Protein AF-A0A8T2NJR9-F1 (afdb_monomer_lite)

pLDDT: mean 72.46, std 18.16, range [27.86, 93.56]

Sequence (160 aa):
VWRGRDESQNFSQRFDAQLVREEKRAEVEEEVRVQVDELMRQELKNLKIAVDRVKEKKKKKGKKSSKKKKKKGKKSSKKKKRREKDQTADRTIESLYEELVIEGFLIKPMNVKLSEYIGEYSYLGTTLRQAEIEPMPSLSDVRQLIALYGILPLGEHTVF

Radius of gyration: 32.79 Å; chains: 1; bounding box: 49×58×102 Å

Organism: NCBI:txid121402

Structure (mmCIF, N/CA/C/O backbone):
data_AF-A0A8T2NJR9-F1
#
_entry.id   AF-A0A8T2NJR9-F1
#
loop_
_atom_site.group_PDB
_atom_site.id
_atom_site.type_symbol
_atom_site.label_atom_id
_atom_site.label_alt_id
_atom_site.label_comp_id
_atom_site.label_asym_id
_atom_site.label_entity_id
_atom_site.label_seq_id
_atom_site.pdbx_PDB_ins_code
_atom_site.Cartn_x
_atom_site.Cartn_y
_atom_site.Cartn_z
_atom_site.occupancy
_atom_site.B_iso_or_equiv
_atom_site.auth_seq_id
_atom_site.auth_comp_id
_atom_site.auth_asym_id
_atom_site.auth_atom_id
_atom_site.pdbx_PDB_model_num
ATOM 1 N N . VAL A 1 1 ? 26.563 11.870 -21.873 1.00 62.16 1 VAL A N 1
ATOM 2 C CA . VAL A 1 1 ? 25.755 13.048 -22.266 1.00 62.16 1 VAL A CA 1
ATOM 3 C C . VAL A 1 1 ? 25.381 13.047 -23.756 1.00 62.16 1 VAL A C 1
ATOM 5 O O . VAL A 1 1 ? 24.229 13.316 -24.040 1.00 62.16 1 VAL A O 1
ATOM 8 N N . TRP A 1 2 ? 26.259 12.655 -24.698 1.00 61.31 2 TRP A N 1
ATOM 9 C CA . TRP A 1 2 ? 25.956 12.717 -26.151 1.00 61.31 2 TRP A CA 1
ATOM 10 C C . TRP A 1 2 ? 25.651 11.375 -26.856 1.00 61.31 2 TRP A C 1
ATOM 12 O O . TRP A 1 2 ? 25.186 11.361 -27.984 1.00 61.31 2 TRP A O 1
ATOM 22 N N . ARG A 1 3 ? 25.869 10.222 -26.206 1.00 55.00 3 ARG A N 1
ATOM 23 C CA . ARG A 1 3 ? 25.844 8.878 -26.839 1.00 55.00 3 ARG A CA 1
ATOM 24 C C . ARG A 1 3 ? 24.438 8.324 -27.183 1.00 55.00 3 ARG A C 1
ATOM 26 O O . ARG A 1 3 ? 24.314 7.150 -27.492 1.00 55.00 3 ARG A O 1
ATOM 33 N N . GLY A 1 4 ? 23.376 9.121 -27.107 1.00 66.12 4 GLY A N 1
ATOM 34 C CA . GLY A 1 4 ? 22.004 8.646 -27.355 1.00 66.12 4 GLY A CA 1
ATOM 35 C C . GLY A 1 4 ? 21.027 9.739 -27.770 1.00 66.12 4 GLY A C 1
ATOM 36 O O . GLY A 1 4 ? 19.824 9.560 -27.619 1.00 66.12 4 GLY A O 1
ATOM 37 N N . ARG A 1 5 ? 21.538 10.886 -28.227 1.00 66.25 5 ARG A N 1
ATOM 38 C CA . ARG A 1 5 ? 20.706 11.997 -28.691 1.00 66.25 5 ARG A CA 1
ATOM 39 C C . ARG A 1 5 ? 20.637 11.951 -30.210 1.00 66.25 5 ARG A C 1
ATOM 41 O O . ARG A 1 5 ? 21.666 11.850 -30.871 1.00 66.25 5 ARG A O 1
ATOM 48 N N . ASP A 1 6 ? 19.419 11.964 -30.735 1.00 66.75 6 ASP A N 1
ATOM 49 C CA . ASP A 1 6 ? 19.170 11.999 -32.171 1.00 66.75 6 ASP A CA 1
ATOM 50 C C . ASP A 1 6 ? 19.223 13.453 -32.658 1.00 66.75 6 ASP A C 1
ATOM 52 O O . ASP A 1 6 ? 18.328 14.252 -32.388 1.00 66.75 6 ASP A O 1
ATOM 56 N N . GLU A 1 7 ? 20.310 13.804 -33.344 1.00 68.00 7 GLU A N 1
ATOM 57 C CA . GLU A 1 7 ? 20.537 15.131 -33.929 1.00 68.00 7 GLU A CA 1
ATOM 58 C C . GLU A 1 7 ? 20.149 15.196 -35.413 1.00 68.00 7 GLU A C 1
ATOM 60 O O . GLU A 1 7 ? 20.456 16.179 -36.090 1.00 68.00 7 GLU A O 1
ATOM 65 N N . SER A 1 8 ? 19.438 14.186 -35.927 1.00 73.94 8 SER A N 1
ATOM 66 C CA . SER A 1 8 ? 19.063 14.075 -37.344 1.00 73.94 8 SER A CA 1
ATOM 67 C C . SER A 1 8 ? 18.266 15.263 -37.895 1.00 73.94 8 SER A C 1
ATOM 69 O O . SER A 1 8 ? 18.192 15.423 -39.107 1.00 73.94 8 SER A O 1
ATOM 71 N N . GLN A 1 9 ? 17.689 16.109 -37.037 1.00 69.38 9 GLN A N 1
ATOM 72 C CA . GLN A 1 9 ? 16.934 17.309 -37.419 1.00 69.38 9 GLN A CA 1
ATOM 73 C C . GLN A 1 9 ? 17.670 18.632 -37.114 1.00 69.38 9 GLN A C 1
ATOM 75 O O . GLN A 1 9 ? 17.145 19.705 -37.414 1.00 69.38 9 GLN A O 1
ATOM 80 N N . ASN A 1 10 ? 18.887 18.602 -36.549 1.00 71.75 10 ASN A N 1
ATOM 81 C CA . ASN A 1 10 ? 19.650 19.800 -36.157 1.00 71.75 10 ASN A CA 1
ATOM 82 C C . ASN A 1 10 ? 20.846 20.092 -37.086 1.00 71.75 10 ASN A C 1
ATOM 84 O O . ASN A 1 10 ? 21.963 20.349 -36.640 1.00 71.75 10 ASN A O 1
ATOM 88 N N . PHE A 1 11 ? 20.613 20.119 -38.401 1.00 68.12 11 PHE A N 1
ATOM 89 C CA . PHE A 1 11 ? 21.656 20.402 -39.403 1.00 68.12 11 PHE A CA 1
ATOM 90 C C . PHE A 1 11 ? 22.310 21.787 -39.262 1.00 68.12 11 PHE A C 1
ATOM 92 O O . PHE A 1 11 ? 23.442 21.987 -39.689 1.00 68.12 11 PHE A O 1
ATOM 99 N N . SER A 1 12 ? 21.602 22.749 -38.660 1.00 78.19 12 SER A N 1
ATOM 100 C CA . SER A 1 12 ? 22.090 24.120 -38.447 1.00 78.19 12 SER A CA 1
ATOM 101 C C . SER A 1 12 ? 22.908 24.312 -37.161 1.00 78.19 12 SER A C 1
ATOM 103 O O . SER A 1 12 ? 23.243 25.450 -36.843 1.00 78.19 12 SER A O 1
ATOM 105 N N . GLN A 1 13 ? 23.209 23.226 -36.427 1.00 71.88 13 GLN A N 1
ATOM 106 C CA . GLN A 1 13 ? 23.991 23.231 -35.179 1.00 71.88 13 GLN A CA 1
ATOM 107 C C . GLN A 1 13 ? 23.520 24.294 -34.170 1.00 71.88 13 GLN A C 1
ATOM 109 O O . GLN A 1 13 ? 24.317 25.013 -33.567 1.00 71.88 13 GLN A O 1
ATOM 114 N N . ARG A 1 14 ? 22.202 24.438 -33.989 1.00 73.19 14 ARG A N 1
ATOM 115 C CA . ARG A 1 14 ? 21.669 25.355 -32.974 1.00 73.19 14 ARG A CA 1
ATOM 116 C C . ARG A 1 14 ? 21.853 24.759 -31.584 1.00 73.19 14 ARG A C 1
ATOM 118 O O . ARG A 1 14 ? 21.828 23.538 -31.425 1.00 73.19 14 ARG A O 1
ATOM 125 N N . PHE A 1 15 ? 22.016 25.632 -30.587 1.00 69.38 15 PHE A N 1
ATOM 126 C CA . PHE A 1 15 ? 22.117 25.211 -29.192 1.00 69.38 15 PHE A CA 1
ATOM 127 C C . PHE A 1 15 ? 20.855 24.446 -28.777 1.00 69.38 15 PHE A C 1
ATOM 129 O O . PHE A 1 15 ? 19.735 24.824 -29.129 1.00 69.38 15 PHE A O 1
ATOM 136 N N . ASP A 1 16 ? 21.040 23.371 -28.017 1.00 71.38 16 ASP A N 1
ATOM 137 C CA . ASP A 1 16 ? 19.926 22.576 -27.525 1.00 71.38 16 ASP A CA 1
ATOM 138 C C . ASP A 1 16 ? 19.266 23.278 -26.330 1.00 71.38 16 ASP A C 1
ATOM 140 O O . ASP A 1 16 ? 19.825 23.391 -25.234 1.00 71.38 16 ASP A O 1
ATOM 144 N N . ALA A 1 17 ? 18.042 23.757 -26.543 1.00 74.19 17 ALA A N 1
ATOM 145 C CA . ALA A 1 17 ? 17.250 24.398 -25.507 1.00 74.19 17 ALA A CA 1
ATOM 146 C C . ALA A 1 17 ? 16.869 23.439 -24.365 1.00 74.19 17 ALA A C 1
ATOM 148 O O . ALA A 1 17 ? 16.482 23.910 -23.297 1.00 74.19 17 ALA A O 1
ATOM 149 N N . GLN A 1 18 ? 16.902 22.115 -24.560 1.00 73.44 18 GLN A N 1
ATOM 150 C CA . GLN A 1 18 ? 16.711 21.149 -23.472 1.00 73.44 18 GLN A CA 1
ATOM 151 C C . GLN A 1 18 ? 17.919 21.137 -22.536 1.00 73.44 18 GLN A C 1
ATOM 153 O O . GLN A 1 18 ? 17.725 21.282 -21.333 1.00 73.44 18 GLN A O 1
ATOM 158 N N . LEU A 1 19 ? 19.140 21.105 -23.076 1.00 75.00 19 LEU A N 1
ATOM 159 C CA . LEU A 1 19 ? 20.373 21.125 -22.283 1.00 75.00 19 LEU A CA 1
ATOM 160 C C . LEU A 1 19 ? 20.467 22.381 -21.402 1.00 75.00 19 LEU A C 1
ATOM 162 O O . LEU A 1 19 ? 20.695 22.291 -20.200 1.00 75.00 19 LEU A O 1
ATOM 166 N N . VAL A 1 20 ? 20.192 23.551 -21.986 1.00 78.00 20 VAL A N 1
ATOM 167 C CA . VAL A 1 20 ? 20.201 24.831 -21.254 1.00 78.00 20 VAL A CA 1
ATOM 168 C C . VAL A 1 20 ? 19.108 24.877 -20.180 1.00 78.00 20 VAL A C 1
ATOM 170 O O . VAL A 1 20 ? 19.278 25.495 -19.131 1.00 78.00 20 VAL A O 1
ATOM 173 N N . ARG A 1 21 ? 17.958 24.238 -20.424 1.00 80.38 21 ARG A N 1
ATOM 174 C CA . ARG A 1 21 ? 16.883 24.147 -19.426 1.00 80.38 21 ARG A CA 1
ATOM 175 C C . ARG A 1 21 ? 17.218 23.173 -18.303 1.00 80.38 21 ARG A C 1
ATOM 177 O O . ARG A 1 21 ? 16.813 23.438 -17.180 1.00 80.38 21 ARG A O 1
ATOM 184 N N . GLU A 1 22 ? 17.904 22.071 -18.588 1.00 80.31 22 GLU A N 1
ATOM 185 C CA . GLU A 1 22 ? 18.355 21.107 -17.577 1.00 80.31 22 GLU A CA 1
ATOM 186 C C . GLU A 1 22 ? 19.382 21.736 -16.632 1.00 80.31 22 GLU A C 1
ATOM 188 O O . GLU A 1 22 ? 19.236 21.627 -15.419 1.00 80.31 22 GLU A O 1
ATOM 193 N N . GLU A 1 23 ? 20.350 22.477 -17.171 1.00 79.12 23 GLU A N 1
ATOM 194 C CA . GLU A 1 23 ? 21.357 23.189 -16.377 1.00 79.12 23 GLU A CA 1
ATOM 195 C C . GLU A 1 23 ? 20.720 24.249 -15.465 1.00 79.12 23 GLU A C 1
ATOM 197 O O . GLU A 1 23 ? 20.928 24.241 -14.253 1.00 79.12 23 GLU A O 1
ATOM 202 N N . LYS A 1 24 ? 19.828 25.086 -16.013 1.00 84.69 24 LYS A N 1
ATOM 203 C CA . LYS A 1 24 ? 19.082 26.080 -15.219 1.00 84.69 24 LYS A CA 1
ATOM 204 C C . LYS A 1 24 ? 18.134 25.452 -14.199 1.00 84.69 24 LYS A C 1
ATOM 206 O O . LYS A 1 24 ? 17.864 26.050 -13.164 1.00 84.69 24 LYS A O 1
ATOM 211 N N . ARG A 1 25 ? 17.587 24.265 -14.480 1.00 84.44 25 ARG A N 1
ATOM 212 C CA . ARG A 1 25 ? 16.744 23.537 -13.519 1.00 84.44 25 ARG A CA 1
ATOM 213 C C . ARG A 1 25 ? 17.548 23.071 -12.316 1.00 84.44 25 ARG A C 1
ATOM 215 O O . ARG A 1 25 ? 17.013 23.144 -11.220 1.00 84.44 25 ARG A O 1
ATOM 222 N N . ALA A 1 26 ? 18.787 22.626 -12.517 1.00 84.62 26 ALA A N 1
ATOM 223 C CA . ALA A 1 26 ? 19.658 22.227 -11.417 1.00 84.62 26 ALA A CA 1
ATOM 224 C C . ALA A 1 26 ? 19.976 23.419 -10.498 1.00 84.62 26 ALA A C 1
ATOM 226 O O . ALA A 1 26 ? 19.831 23.300 -9.286 1.00 84.62 26 ALA A O 1
ATOM 227 N N . GLU A 1 27 ? 20.301 24.580 -11.072 1.00 84.62 27 GLU A N 1
ATOM 228 C CA . GLU A 1 27 ? 20.538 25.821 -10.316 1.00 84.62 27 GLU A CA 1
ATOM 229 C C . GLU A 1 27 ? 19.301 26.238 -9.500 1.00 84.62 27 GLU A C 1
ATOM 231 O O . GLU A 1 27 ? 19.376 26.434 -8.288 1.00 84.62 27 GLU A O 1
ATOM 236 N N . VAL A 1 28 ? 18.124 26.270 -10.137 1.00 90.31 28 VAL A N 1
ATOM 237 C CA . VAL A 1 28 ? 16.860 26.596 -9.455 1.00 90.31 28 VAL A CA 1
ATOM 238 C C . VAL A 1 28 ? 16.508 25.564 -8.381 1.00 90.31 28 VAL A C 1
ATOM 240 O O . VAL A 1 28 ? 15.970 25.919 -7.336 1.00 90.31 28 VAL A O 1
ATOM 243 N N . GLU A 1 29 ? 16.789 24.281 -8.604 1.00 87.56 29 GLU A N 1
ATOM 244 C CA . GLU A 1 29 ? 16.520 23.237 -7.617 1.00 87.56 29 GLU A CA 1
ATOM 245 C C . GLU A 1 29 ? 17.366 23.421 -6.350 1.00 87.56 29 GLU A C 1
ATOM 247 O O . GLU A 1 29 ? 16.843 23.258 -5.246 1.00 87.56 29 GLU A O 1
ATOM 252 N N . GLU A 1 30 ? 18.638 23.804 -6.480 1.00 88.69 30 GLU A N 1
ATOM 253 C CA . GLU A 1 30 ? 19.495 24.103 -5.328 1.00 88.69 30 GLU A CA 1
ATOM 254 C C . GLU A 1 30 ? 18.976 25.305 -4.530 1.00 88.69 30 GLU A C 1
ATOM 256 O O . GLU A 1 30 ? 18.860 25.225 -3.303 1.00 88.69 30 GLU A O 1
ATOM 261 N N . GLU A 1 31 ? 18.568 26.380 -5.208 1.00 88.44 31 GLU A N 1
ATOM 262 C CA . GLU A 1 31 ? 17.960 27.544 -4.553 1.00 88.44 31 GLU A CA 1
ATOM 263 C C . GLU A 1 31 ? 16.658 27.182 -3.824 1.00 88.44 31 GLU A C 1
ATOM 265 O O . GLU A 1 31 ? 16.446 27.569 -2.669 1.00 88.44 31 GLU A O 1
ATOM 270 N N . VAL A 1 32 ? 15.789 26.399 -4.470 1.00 90.31 32 VAL A N 1
ATOM 271 C CA . VAL A 1 32 ? 14.515 25.953 -3.892 1.00 90.31 32 VAL A CA 1
ATOM 272 C C . VAL A 1 32 ? 14.750 25.031 -2.697 1.00 90.31 32 VAL A C 1
ATOM 274 O O . VAL A 1 32 ? 14.053 25.166 -1.690 1.00 90.31 32 VAL A O 1
ATOM 277 N N . ARG A 1 33 ? 15.746 24.137 -2.743 1.00 91.81 33 ARG A N 1
ATOM 278 C CA . ARG A 1 33 ? 16.093 23.272 -1.601 1.00 91.81 33 ARG A CA 1
ATOM 279 C C . ARG A 1 33 ? 16.464 24.088 -0.368 1.00 91.81 33 ARG A C 1
ATOM 281 O O . ARG A 1 33 ? 15.949 23.807 0.710 1.00 91.81 33 ARG A O 1
ATOM 288 N N . VAL A 1 34 ? 17.280 25.131 -0.520 1.00 91.44 34 VAL A N 1
ATOM 289 C CA . VAL A 1 34 ? 17.668 25.997 0.606 1.00 91.44 34 VAL A CA 1
ATOM 290 C C . VAL A 1 34 ? 16.452 26.714 1.204 1.00 91.44 34 VAL A C 1
ATOM 292 O O . VAL A 1 34 ? 16.314 26.781 2.428 1.00 91.44 34 VAL A O 1
ATOM 295 N N . GLN A 1 35 ? 15.543 27.215 0.362 1.00 89.44 35 GLN A N 1
ATOM 296 C CA . GLN A 1 35 ? 14.314 27.871 0.825 1.00 89.44 35 GLN A CA 1
ATOM 297 C C . GLN A 1 35 ? 13.388 26.900 1.569 1.00 89.44 35 GLN A C 1
ATOM 299 O O . GLN A 1 35 ? 12.864 27.231 2.636 1.00 89.44 35 GLN A O 1
ATOM 304 N N . VAL A 1 36 ? 13.209 25.691 1.032 1.00 93.50 36 VAL A N 1
ATOM 305 C CA . VAL A 1 36 ? 12.395 24.638 1.652 1.00 93.50 36 VAL A CA 1
ATOM 306 C C . VAL A 1 36 ? 12.999 24.195 2.984 1.00 93.50 36 VAL A C 1
ATOM 308 O O . VAL A 1 36 ? 12.267 24.057 3.963 1.00 93.50 36 VAL A O 1
ATOM 311 N N . ASP A 1 37 ? 14.319 24.031 3.062 1.00 93.12 37 ASP A N 1
ATOM 312 C CA . ASP A 1 37 ? 15.007 23.635 4.293 1.00 93.12 37 ASP A CA 1
ATOM 313 C C . ASP A 1 37 ? 14.875 24.688 5.399 1.00 93.12 37 ASP A C 1
ATOM 315 O O . ASP A 1 37 ? 14.664 24.348 6.570 1.00 93.12 37 ASP A O 1
ATOM 319 N N . GLU A 1 38 ? 14.961 25.976 5.058 1.00 93.56 38 GLU A N 1
ATOM 320 C CA . GLU A 1 38 ? 14.752 27.050 6.029 1.00 93.56 38 GLU A CA 1
ATOM 321 C C . GLU A 1 38 ? 13.294 27.096 6.512 1.00 93.56 38 GLU A C 1
ATOM 323 O O . GLU A 1 38 ? 13.048 27.197 7.718 1.00 93.56 38 GLU A O 1
ATOM 328 N N . LEU A 1 39 ? 12.324 26.918 5.608 1.00 93.56 39 LEU A N 1
ATOM 329 C CA . LEU A 1 39 ? 10.907 26.816 5.966 1.00 93.56 39 LEU A CA 1
ATOM 330 C C . LEU A 1 39 ? 10.651 25.606 6.878 1.00 93.56 39 LEU A C 1
ATOM 332 O O . LEU A 1 39 ? 10.011 25.740 7.922 1.00 93.56 39 LEU A O 1
ATOM 336 N N . MET A 1 40 ? 11.223 24.440 6.567 1.00 92.44 40 MET A N 1
ATOM 337 C CA . MET A 1 40 ? 11.116 23.251 7.418 1.00 92.44 40 MET A CA 1
ATOM 338 C C . MET A 1 40 ? 11.697 23.485 8.816 1.00 92.44 40 MET A C 1
ATOM 340 O O . MET A 1 40 ? 11.108 23.063 9.815 1.00 92.44 40 MET A O 1
ATOM 344 N N . ARG A 1 41 ? 12.823 24.198 8.935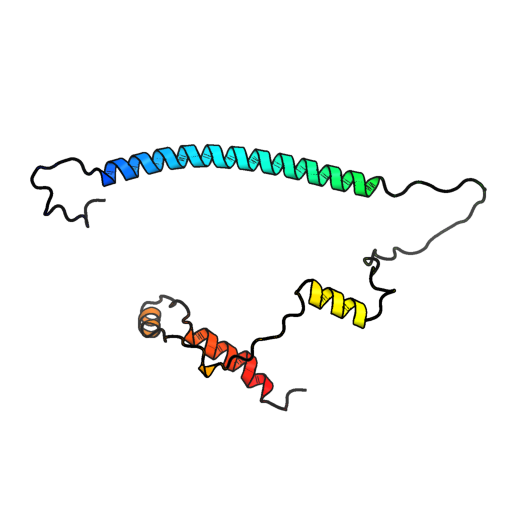 1.00 92.50 41 ARG A N 1
ATOM 345 C CA . ARG A 1 41 ? 13.389 24.560 10.247 1.00 92.50 41 ARG A CA 1
ATOM 346 C C . ARG A 1 41 ? 12.469 25.481 11.042 1.00 92.50 41 ARG A C 1
ATOM 348 O O . ARG A 1 41 ? 12.410 25.351 12.268 1.00 92.50 41 ARG A O 1
ATOM 355 N N . GLN A 1 42 ? 11.774 26.407 10.387 1.00 91.19 42 GLN A N 1
ATOM 356 C CA . GLN A 1 42 ? 10.797 27.284 11.038 1.00 91.19 42 GLN A CA 1
ATOM 357 C C . GLN A 1 42 ? 9.586 26.490 11.538 1.00 91.19 42 GLN A C 1
ATOM 359 O O . GLN A 1 42 ? 9.228 26.602 12.713 1.00 91.19 42 GLN A O 1
ATOM 364 N N . GLU A 1 43 ? 9.038 25.599 10.713 1.00 89.38 43 GLU A N 1
ATOM 365 C CA . GLU A 1 43 ? 7.924 24.731 11.105 1.00 89.38 43 GLU A CA 1
ATOM 366 C C . GLU A 1 43 ? 8.295 23.803 12.270 1.00 89.38 43 GLU A C 1
ATOM 368 O O . GLU A 1 43 ? 7.547 23.679 13.244 1.00 89.38 43 GLU A O 1
ATOM 373 N N . LEU A 1 44 ? 9.504 23.234 12.271 1.00 89.06 44 LEU A N 1
ATOM 374 C CA . LEU A 1 44 ? 9.995 22.432 13.396 1.00 89.06 44 LEU A CA 1
ATOM 375 C C . LEU A 1 44 ? 10.128 23.245 14.696 1.00 89.06 44 LEU A C 1
ATOM 377 O O . LEU A 1 44 ? 9.820 22.734 15.779 1.00 89.06 44 LEU A O 1
ATOM 381 N N . LYS A 1 45 ? 10.553 24.515 14.623 1.00 89.62 45 LYS A N 1
ATOM 382 C CA . LYS A 1 45 ? 10.580 25.417 15.792 1.00 89.62 45 LYS A CA 1
ATOM 383 C C . LYS A 1 45 ? 9.162 25.682 16.307 1.00 89.62 45 LYS A C 1
ATOM 385 O O . LYS A 1 45 ? 8.936 25.595 17.518 1.00 89.62 45 LYS A O 1
ATOM 390 N N . ASN A 1 46 ? 8.208 25.930 15.412 1.00 88.00 46 ASN A N 1
ATOM 391 C CA . ASN A 1 46 ? 6.801 26.149 15.759 1.00 88.00 46 ASN A CA 1
ATOM 392 C C . ASN A 1 46 ? 6.195 24.918 16.449 1.00 88.00 46 ASN A C 1
ATOM 394 O O . ASN A 1 46 ? 5.595 25.030 17.526 1.00 88.00 46 ASN A O 1
ATOM 398 N N . LEU A 1 47 ? 6.438 23.728 15.897 1.00 86.50 47 LEU A N 1
ATOM 399 C CA . LEU A 1 47 ? 6.012 22.455 16.477 1.00 86.50 47 LEU A CA 1
ATOM 400 C C . LEU A 1 47 ? 6.621 22.224 17.864 1.00 86.50 47 LEU A C 1
ATOM 402 O O . LEU A 1 47 ? 5.908 21.836 18.793 1.00 86.50 47 LEU A O 1
ATOM 406 N N . LYS A 1 48 ? 7.912 22.523 18.055 1.00 87.06 48 LYS A N 1
ATOM 407 C CA . LYS A 1 48 ? 8.572 22.409 19.366 1.00 87.06 48 LYS A CA 1
ATOM 408 C C . LYS A 1 48 ? 7.899 23.293 20.420 1.00 87.06 48 LYS A C 1
ATOM 410 O O . LYS A 1 48 ? 7.597 22.817 21.515 1.00 87.06 48 LYS A O 1
ATOM 415 N N . ILE A 1 49 ? 7.595 24.547 20.078 1.00 84.94 49 ILE A N 1
ATOM 416 C CA . ILE A 1 49 ? 6.903 25.484 20.977 1.00 84.94 49 ILE A CA 1
ATOM 417 C C . ILE A 1 49 ? 5.497 24.973 21.323 1.00 84.94 49 ILE A C 1
ATOM 419 O O . ILE A 1 49 ? 5.089 25.024 22.487 1.00 84.94 49 ILE A O 1
ATOM 423 N N . ALA A 1 50 ? 4.749 24.451 20.346 1.00 83.31 50 ALA A N 1
ATOM 424 C CA . ALA A 1 50 ? 3.425 23.878 20.581 1.00 83.31 50 ALA A CA 1
ATOM 425 C C . ALA A 1 50 ? 3.483 22.661 21.524 1.00 83.31 50 ALA A C 1
ATOM 427 O O . ALA A 1 50 ? 2.711 22.581 22.485 1.00 83.31 50 ALA A O 1
ATOM 428 N N . VAL A 1 51 ? 4.441 21.753 21.315 1.00 81.00 51 VAL A N 1
ATOM 429 C CA . VAL A 1 51 ? 4.653 20.571 22.164 1.00 81.00 51 VAL A CA 1
ATOM 430 C C . VAL A 1 51 ? 5.018 20.963 23.595 1.00 81.00 51 VAL A C 1
ATOM 432 O O . VAL A 1 51 ? 4.454 20.412 24.546 1.00 81.00 51 VAL A O 1
ATOM 435 N N . ASP A 1 52 ? 5.920 21.925 23.781 1.00 77.56 52 ASP A N 1
ATOM 436 C CA . ASP A 1 52 ? 6.329 22.354 25.119 1.00 77.56 52 ASP A CA 1
ATOM 437 C C . ASP A 1 52 ? 5.187 23.076 25.857 1.00 77.56 52 ASP A C 1
ATOM 439 O O . ASP A 1 52 ? 4.935 22.780 27.030 1.00 77.56 52 ASP A O 1
ATOM 443 N N . ARG A 1 53 ? 4.368 23.883 25.162 1.00 74.50 53 ARG A N 1
ATOM 444 C CA . ARG A 1 53 ? 3.116 24.445 25.716 1.00 74.50 53 ARG A CA 1
ATOM 445 C C . ARG A 1 53 ? 2.124 23.358 26.145 1.00 74.50 53 ARG A C 1
ATOM 447 O O . ARG A 1 53 ? 1.465 23.491 27.181 1.00 74.50 53 ARG A O 1
ATOM 454 N N . VAL A 1 54 ? 2.013 22.263 25.391 1.00 66.62 54 VAL A N 1
ATOM 455 C CA . VAL A 1 54 ? 1.172 21.109 25.758 1.00 66.62 54 VAL A CA 1
ATOM 456 C C . VAL A 1 54 ? 1.739 20.373 26.980 1.00 66.62 54 VAL A C 1
ATOM 458 O O . VAL A 1 54 ? 0.979 20.011 27.886 1.00 66.62 54 VAL A O 1
ATOM 461 N N . LYS A 1 55 ? 3.065 20.199 27.072 1.00 63.88 55 LYS A N 1
ATOM 462 C CA . LYS A 1 55 ? 3.731 19.606 28.248 1.00 63.88 55 LYS A CA 1
ATOM 463 C C . LYS A 1 55 ? 3.539 20.457 29.508 1.00 63.88 55 LYS A C 1
ATOM 465 O O . LYS A 1 55 ? 3.268 19.902 30.576 1.00 63.88 55 LYS A O 1
ATOM 470 N N . GLU A 1 56 ? 3.621 21.783 29.409 1.00 58.34 56 GLU A N 1
ATOM 471 C CA . GLU A 1 56 ? 3.370 22.686 30.540 1.00 58.34 56 GLU A CA 1
ATOM 472 C C . GLU A 1 56 ? 1.907 22.667 30.999 1.00 58.34 56 GLU A C 1
ATOM 474 O O . GLU A 1 56 ? 1.634 22.585 32.203 1.00 58.34 56 GLU A O 1
ATOM 479 N N . LYS A 1 57 ? 0.948 22.655 30.061 1.00 57.59 57 LYS A N 1
ATOM 480 C CA . LYS A 1 57 ? -0.483 22.514 30.386 1.00 57.59 57 LYS A CA 1
ATOM 481 C C . LYS A 1 57 ? -0.790 21.171 31.062 1.00 57.59 57 LYS A C 1
ATOM 483 O O . LYS A 1 57 ? -1.586 21.140 32.002 1.00 57.59 57 LYS A O 1
ATOM 488 N N . LYS A 1 58 ? -0.109 20.080 30.680 1.00 54.22 58 LYS A N 1
ATOM 489 C CA . LYS A 1 58 ? -0.209 18.777 31.372 1.00 54.22 58 LYS A CA 1
ATOM 490 C C . LYS A 1 58 ? 0.364 18.805 32.802 1.00 54.22 58 LYS A C 1
ATOM 492 O O . LYS A 1 58 ? -0.140 18.074 33.650 1.00 54.22 58 LYS A O 1
ATOM 497 N N . LYS A 1 59 ? 1.351 19.661 33.115 1.00 53.50 59 LYS A N 1
ATOM 498 C CA . LYS A 1 59 ? 1.912 19.807 34.480 1.00 53.50 59 LYS A CA 1
ATOM 499 C C . LYS A 1 59 ? 1.067 20.683 35.422 1.00 53.50 59 LYS A C 1
ATOM 501 O O . LYS A 1 59 ? 1.121 20.474 36.630 1.00 53.50 59 LYS A O 1
ATOM 506 N N . LYS A 1 60 ? 0.268 21.634 34.915 1.00 50.56 60 LYS A N 1
ATOM 507 C CA . LYS A 1 60 ? -0.530 22.566 35.750 1.00 50.56 60 LYS A CA 1
ATOM 508 C C . LYS A 1 60 ? -1.914 22.046 36.186 1.00 50.56 60 LYS A C 1
ATOM 510 O O . LYS A 1 60 ? -2.530 22.650 37.059 1.00 50.56 60 LYS A O 1
ATOM 515 N N . LYS A 1 61 ? -2.405 20.916 35.662 1.00 41.00 61 LYS A N 1
ATOM 516 C CA . LYS A 1 61 ? -3.780 20.416 35.912 1.00 41.00 61 LYS A CA 1
ATOM 517 C C . LYS A 1 61 ? -3.954 19.587 37.205 1.00 41.00 61 LYS A C 1
ATOM 519 O O . LYS A 1 61 ? -4.818 18.721 37.270 1.00 41.00 61 LYS A O 1
ATOM 524 N N . GLY A 1 62 ? -3.145 19.841 38.237 1.00 42.19 62 GLY A N 1
ATOM 525 C CA . GLY A 1 62 ? -3.147 19.063 39.482 1.00 42.19 62 GLY A CA 1
ATOM 526 C C . GLY A 1 62 ? -2.846 19.880 40.736 1.00 42.19 62 GLY A C 1
ATOM 527 O O . GLY A 1 62 ? -1.909 19.550 41.455 1.00 42.19 62 GLY A O 1
ATOM 528 N N . LYS A 1 63 ? -3.591 20.962 41.009 1.00 44.78 63 LYS A N 1
ATOM 529 C CA . LYS A 1 63 ? -3.581 21.593 42.345 1.00 44.78 63 LYS A CA 1
ATOM 530 C C . LYS A 1 63 ? -4.799 22.499 42.591 1.00 44.78 63 LYS A C 1
ATOM 532 O O . LYS A 1 63 ? -4.736 23.696 42.327 1.00 44.78 63 LYS A O 1
ATOM 537 N N . LYS A 1 64 ? -5.885 21.941 43.151 1.00 33.06 64 LYS A N 1
ATOM 538 C CA . LYS A 1 64 ? -6.800 22.664 44.064 1.00 33.06 64 LYS A CA 1
ATOM 539 C C . LYS A 1 64 ? -7.792 21.732 44.788 1.00 33.06 64 LYS A C 1
ATOM 541 O O . LYS A 1 64 ? -8.665 21.165 44.147 1.00 33.06 64 LYS A O 1
ATOM 546 N N . SER A 1 65 ? -7.637 21.681 46.118 1.00 29.83 65 SER A N 1
ATOM 547 C CA . SER A 1 65 ? -8.533 21.256 47.225 1.00 29.83 65 SER A CA 1
ATOM 548 C C . SER A 1 65 ? -7.708 20.383 48.193 1.00 29.83 65 SER A C 1
ATOM 550 O O . SER A 1 65 ? -6.890 19.593 47.747 1.00 29.83 65 SER A O 1
ATOM 552 N N . SER A 1 66 ? -7.723 20.496 49.519 1.00 29.72 66 SER A N 1
ATOM 553 C CA . SER A 1 66 ? -8.496 21.261 50.493 1.00 29.72 66 SER A CA 1
ATOM 554 C C . SER A 1 66 ? -7.644 21.437 51.777 1.00 29.72 66 SER A C 1
ATOM 556 O O . SER A 1 66 ? -6.524 20.940 51.897 1.00 29.72 66 SER A O 1
ATOM 558 N N . LYS A 1 67 ? -8.159 22.216 52.729 1.00 32.47 67 LYS A N 1
ATOM 559 C CA . LYS A 1 67 ? -7.512 22.731 53.946 1.00 32.47 67 LYS A CA 1
ATOM 560 C C . LYS A 1 67 ? -7.623 21.719 55.114 1.00 32.47 67 LYS A C 1
ATOM 562 O O . LYS A 1 67 ? -8.708 21.210 55.352 1.00 32.47 67 LYS A O 1
ATOM 567 N N . LYS A 1 68 ? -6.558 21.618 55.937 1.00 30.88 68 LYS A N 1
ATOM 568 C CA . LYS A 1 68 ? -6.539 21.298 57.399 1.00 30.88 68 LYS A CA 1
ATOM 569 C C . LYS A 1 68 ? -6.648 19.818 57.866 1.00 30.88 68 LYS A C 1
ATOM 571 O O . LYS A 1 68 ? -7.742 19.288 57.957 1.00 30.88 68 LYS A O 1
ATOM 576 N N . LYS A 1 69 ? -5.541 19.234 58.373 1.00 28.59 69 LYS A N 1
ATOM 577 C CA . LYS A 1 69 ? -5.290 18.830 59.795 1.00 28.59 69 LYS A CA 1
ATOM 578 C C . LYS A 1 69 ? -4.070 17.886 59.936 1.00 28.59 69 LYS A C 1
ATOM 580 O O . LYS A 1 69 ? -3.854 16.993 59.131 1.00 28.59 69 LYS A O 1
ATOM 585 N N . LYS A 1 70 ? -3.295 18.104 61.009 1.00 34.84 70 LYS A N 1
ATOM 586 C CA . LYS A 1 70 ? -2.171 17.295 61.535 1.00 34.84 70 LYS A CA 1
ATOM 587 C C . LYS A 1 70 ? -2.511 15.798 61.701 1.00 34.84 70 LYS A C 1
ATOM 589 O O . LYS A 1 70 ? -3.505 15.516 62.361 1.00 34.84 70 LYS A O 1
ATOM 594 N N . LYS A 1 71 ? -1.585 14.887 61.353 1.00 28.91 71 LYS A N 1
ATOM 595 C CA . LYS A 1 71 ? -0.816 14.023 62.296 1.00 28.91 71 LYS A CA 1
ATOM 596 C C . LYS A 1 71 ? 0.070 12.988 61.565 1.00 28.91 71 LYS A C 1
ATOM 598 O O . LYS A 1 71 ? -0.326 12.414 60.563 1.00 28.91 71 LYS A O 1
ATOM 603 N N . LYS A 1 72 ? 1.264 12.782 62.141 1.00 32.62 72 LYS A N 1
ATOM 604 C CA . LYS A 1 72 ? 2.206 11.641 62.060 1.00 32.62 72 LYS A CA 1
ATOM 605 C C . LYS A 1 72 ? 1.642 10.328 61.479 1.00 32.62 72 LYS A C 1
ATOM 607 O O . LYS A 1 72 ? 0.634 9.840 61.970 1.00 32.62 72 LYS A O 1
ATOM 612 N N . GLY A 1 73 ? 2.411 9.669 60.606 1.00 27.86 73 GLY A N 1
ATOM 613 C CA . GLY A 1 73 ? 2.212 8.257 60.257 1.00 27.86 73 GLY A CA 1
ATOM 614 C C . GLY A 1 73 ? 3.241 7.744 59.248 1.00 27.86 73 GLY A C 1
ATOM 615 O O . GLY A 1 73 ? 3.520 8.399 58.257 1.00 27.86 73 GLY A O 1
ATOM 616 N N . LYS A 1 74 ? 3.848 6.599 59.544 1.00 32.53 74 LYS A N 1
ATOM 617 C CA . LYS A 1 74 ? 5.019 5.975 58.909 1.00 32.53 74 LYS A CA 1
ATOM 618 C C . LYS A 1 74 ? 4.628 5.107 57.691 1.00 32.53 74 LYS A C 1
ATOM 620 O O . LYS A 1 74 ? 3.607 4.443 57.736 1.00 32.53 74 LYS A O 1
ATOM 625 N N . LYS A 1 75 ? 5.572 4.994 56.743 1.00 30.41 75 LYS A N 1
ATOM 626 C CA . LYS A 1 75 ? 5.941 3.809 55.925 1.00 30.41 75 LYS A CA 1
ATOM 627 C C . LYS A 1 75 ? 4.977 3.255 54.843 1.00 30.41 75 LYS A C 1
ATOM 629 O O . LYS A 1 75 ? 3.913 2.728 55.119 1.00 30.41 75 LYS A O 1
ATOM 634 N N . SER A 1 76 ? 5.533 3.228 53.623 1.00 31.38 76 SER A N 1
ATOM 635 C CA . SER A 1 76 ? 5.493 2.153 52.609 1.00 31.38 76 SER A CA 1
ATOM 636 C C . SER A 1 76 ? 4.153 1.660 52.040 1.00 31.38 76 SER A C 1
ATOM 638 O O . SER A 1 76 ? 3.452 0.893 52.685 1.00 31.38 76 SER A O 1
ATOM 640 N N . SER A 1 77 ? 3.937 1.872 50.735 1.00 31.03 77 SER A N 1
ATOM 641 C CA . SER A 1 77 ? 3.715 0.756 49.793 1.00 31.03 77 SER A CA 1
ATOM 642 C C . SER A 1 77 ? 3.735 1.200 48.317 1.00 31.03 77 SER A C 1
ATOM 644 O O . SER A 1 77 ? 2.976 2.045 47.862 1.00 31.03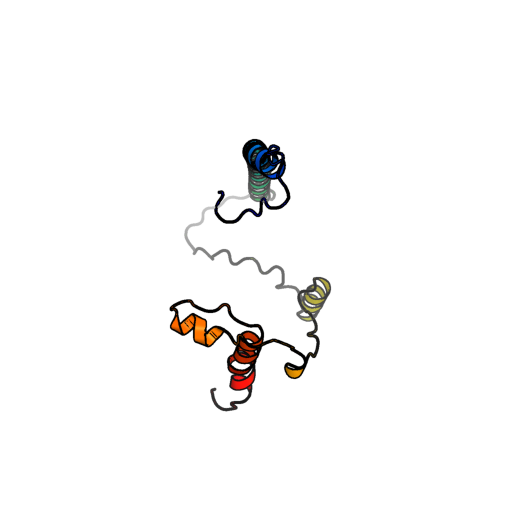 77 SER A O 1
ATOM 646 N N . LYS A 1 78 ? 4.666 0.593 47.573 1.00 35.25 78 LYS A N 1
ATOM 647 C CA . LYS A 1 78 ? 4.467 -0.008 46.244 1.00 35.25 78 LYS A CA 1
ATOM 648 C C . LYS A 1 78 ? 3.754 0.830 45.164 1.00 35.25 78 LYS A C 1
ATOM 650 O O . LYS A 1 78 ? 2.564 0.707 44.911 1.00 35.25 78 LYS A O 1
ATOM 655 N N . LYS A 1 79 ? 4.583 1.580 44.428 1.00 44.88 79 LYS A N 1
ATOM 656 C CA . LYS A 1 79 ? 4.660 1.687 42.953 1.00 44.88 79 LYS A CA 1
ATOM 657 C C . LYS A 1 79 ? 3.608 0.851 42.183 1.00 44.88 79 LYS A C 1
ATOM 659 O O . LYS A 1 79 ? 3.946 -0.166 41.581 1.00 44.88 79 LYS A O 1
ATOM 664 N N . LYS A 1 80 ? 2.343 1.285 42.154 1.00 43.31 80 LYS A N 1
ATOM 665 C CA . LYS A 1 80 ? 1.351 0.787 41.191 1.00 43.31 80 LYS A CA 1
ATOM 666 C C . LYS A 1 80 ? 1.619 1.535 39.890 1.00 43.31 80 LYS A C 1
ATOM 668 O O . LYS A 1 80 ? 1.398 2.742 39.807 1.00 43.31 80 LYS A O 1
ATOM 673 N N . LYS A 1 81 ? 2.223 0.827 38.927 1.00 44.62 81 LYS A N 1
ATOM 674 C CA . LYS A 1 81 ? 2.394 1.267 37.536 1.00 44.62 81 LYS A CA 1
ATOM 675 C C . LYS A 1 81 ? 1.141 2.038 37.117 1.00 44.62 81 LYS A C 1
ATOM 677 O O . LYS A 1 81 ? 0.035 1.533 37.291 1.00 44.62 81 LYS A O 1
ATOM 682 N N . ARG A 1 82 ? 1.338 3.240 36.573 1.00 47.53 82 ARG A N 1
ATOM 683 C CA . ARG A 1 82 ? 0.358 3.931 35.733 1.00 47.53 82 ARG A CA 1
ATOM 684 C C . ARG A 1 82 ? -0.025 2.970 34.602 1.00 47.53 82 ARG A C 1
ATOM 686 O O . ARG A 1 82 ? 0.634 2.962 33.572 1.00 47.53 82 ARG A O 1
ATOM 693 N N . ARG A 1 83 ? -1.015 2.106 34.822 1.00 54.03 83 ARG A N 1
ATOM 694 C CA . ARG A 1 83 ? -1.876 1.685 33.724 1.00 54.03 83 ARG A CA 1
ATOM 695 C C . ARG A 1 83 ? -2.663 2.933 33.359 1.00 54.03 83 ARG A C 1
ATOM 697 O O . ARG A 1 83 ? -3.070 3.675 34.263 1.00 54.03 83 ARG A O 1
ATOM 704 N N . GLU A 1 84 ? -2.742 3.228 32.069 1.00 58.28 84 GLU A N 1
ATOM 705 C CA . GLU A 1 84 ? -3.703 4.205 31.576 1.00 58.28 84 GLU A CA 1
ATOM 706 C C . GLU A 1 84 ? -5.034 3.883 32.249 1.00 58.28 84 GLU A C 1
ATOM 708 O O . GLU A 1 84 ? -5.411 2.720 32.376 1.00 58.28 84 GLU A O 1
ATOM 713 N N . LYS A 1 85 ? -5.655 4.892 32.864 1.00 60.59 85 LYS A N 1
ATOM 714 C CA . LYS A 1 85 ? -7.009 4.702 33.364 1.00 60.59 85 LYS A CA 1
ATOM 715 C C . LYS A 1 85 ? -7.825 4.401 32.121 1.00 60.59 85 LYS A C 1
ATOM 717 O O . LYS A 1 85 ? -7.977 5.317 31.316 1.00 60.59 85 LYS A O 1
ATOM 722 N N . ASP A 1 86 ? -8.273 3.161 31.973 1.00 57.03 86 ASP A N 1
ATOM 723 C CA . ASP A 1 86 ? -9.247 2.797 30.956 1.00 57.03 86 ASP A CA 1
ATOM 724 C C . ASP A 1 86 ? -10.423 3.761 31.120 1.00 57.03 86 ASP A C 1
ATOM 726 O O . ASP A 1 86 ? -11.151 3.722 32.112 1.00 57.03 86 ASP A O 1
ATOM 730 N N . GLN A 1 87 ? -10.538 4.717 30.196 1.00 62.25 87 GLN A N 1
ATOM 731 C CA . GLN A 1 87 ? -11.615 5.712 30.199 1.00 62.25 87 GLN A CA 1
ATOM 732 C C . GLN A 1 87 ? -12.955 5.089 29.777 1.00 62.25 87 GLN A C 1
ATOM 734 O O . GLN A 1 87 ? -13.979 5.763 29.781 1.00 62.25 87 GLN A O 1
ATOM 739 N N . THR A 1 88 ? -12.933 3.803 29.431 1.00 59.81 88 THR A N 1
ATOM 740 C CA . THR A 1 88 ? -14.047 2.993 28.945 1.00 59.81 88 THR A CA 1
ATOM 741 C C . THR A 1 88 ? -14.600 2.041 30.006 1.00 59.81 88 THR A C 1
ATOM 743 O O . THR A 1 88 ? -15.559 1.333 29.724 1.00 59.81 88 THR A O 1
ATOM 746 N N . ALA A 1 89 ? -14.050 2.032 31.230 1.00 61.38 89 ALA A N 1
ATOM 747 C CA . ALA A 1 89 ? -14.468 1.104 32.289 1.00 61.38 89 ALA A CA 1
ATOM 748 C C . ALA A 1 89 ? -15.943 1.258 32.717 1.00 61.38 89 ALA A C 1
ATOM 750 O O . ALA A 1 89 ? -16.507 0.325 33.279 1.00 61.38 89 ALA A O 1
ATOM 751 N N . ASP A 1 90 ? -16.560 2.407 32.420 1.00 63.06 90 ASP A N 1
ATOM 752 C CA . ASP A 1 90 ? -17.953 2.717 32.757 1.00 63.06 90 ASP A CA 1
ATOM 753 C C . ASP A 1 90 ? -18.917 2.594 31.552 1.00 63.06 90 ASP A C 1
ATOM 755 O O . ASP A 1 90 ? -20.087 2.957 31.671 1.00 63.06 90 ASP A O 1
ATOM 759 N N . ARG A 1 91 ? -18.458 2.128 30.375 1.00 64.31 91 ARG A N 1
ATOM 760 C CA . ARG A 1 91 ? -19.272 2.067 29.141 1.00 64.31 91 ARG A CA 1
ATOM 761 C C . ARG A 1 91 ? -19.704 0.643 28.797 1.00 64.31 91 ARG A C 1
ATOM 763 O O . ARG A 1 91 ? -18.938 -0.305 28.950 1.00 64.31 91 ARG A O 1
ATOM 770 N N . THR A 1 92 ? -20.933 0.503 28.298 1.00 79.94 92 THR A N 1
ATOM 771 C CA . THR A 1 92 ? -21.428 -0.757 27.734 1.00 79.94 92 THR A CA 1
ATOM 772 C C . THR A 1 92 ? -20.715 -1.059 26.416 1.00 79.94 92 THR A C 1
ATOM 774 O O . THR A 1 92 ? -20.327 -0.158 25.671 1.00 79.94 92 THR A O 1
ATOM 777 N N . ILE A 1 93 ? -20.530 -2.347 26.129 1.00 77.12 93 ILE A N 1
ATOM 778 C CA . ILE A 1 93 ? -19.813 -2.834 24.942 1.00 77.12 93 ILE A CA 1
ATOM 779 C C . ILE A 1 93 ? -20.493 -2.348 23.648 1.00 77.12 93 ILE A C 1
ATOM 781 O O . ILE A 1 93 ? -19.816 -2.001 22.686 1.00 77.12 93 ILE A O 1
ATOM 785 N N . GLU A 1 94 ? -21.821 -2.247 23.650 1.00 82.62 94 GLU A N 1
ATOM 786 C CA . GLU A 1 94 ? -22.620 -1.759 22.518 1.00 82.62 94 GLU A CA 1
ATOM 787 C C . GLU A 1 94 ? -22.318 -0.294 22.174 1.00 82.62 94 GLU A C 1
ATOM 789 O O . GLU A 1 94 ? -22.079 0.018 21.011 1.00 82.62 94 GLU A O 1
ATOM 794 N N . SER A 1 95 ? -22.211 0.585 23.178 1.00 84.81 95 SER A N 1
ATOM 795 C CA . SER A 1 95 ? -21.866 1.999 22.966 1.00 84.81 95 SER A CA 1
ATOM 796 C C . SER A 1 95 ? -20.466 2.169 22.367 1.00 84.81 95 SER A C 1
ATOM 798 O O . SER A 1 95 ? -20.251 3.059 21.548 1.00 84.81 95 SER A O 1
ATOM 800 N N . LEU A 1 96 ? -19.517 1.304 22.738 1.00 82.56 96 LEU A N 1
ATOM 801 C CA . LEU A 1 96 ? -18.176 1.303 22.149 1.00 82.56 96 LEU A CA 1
ATOM 802 C C . LEU A 1 96 ? -18.211 0.875 20.678 1.00 82.56 96 LEU A C 1
ATOM 804 O O . LEU A 1 96 ? -17.532 1.482 19.854 1.00 82.56 96 LEU A O 1
ATOM 808 N N . TYR A 1 97 ? -19.006 -0.144 20.337 1.00 81.81 97 TYR A N 1
ATOM 809 C CA . TYR A 1 97 ? -19.170 -0.577 18.948 1.00 81.81 97 TYR A CA 1
ATOM 810 C C . TYR A 1 97 ? -19.814 0.498 18.076 1.00 81.81 97 TYR A C 1
ATOM 812 O O . TYR A 1 97 ? -19.363 0.701 16.952 1.00 81.81 97 TYR A O 1
ATOM 820 N N . GLU A 1 98 ? -20.817 1.212 18.584 1.00 85.12 98 GLU A N 1
ATOM 821 C CA . GLU A 1 98 ? -21.424 2.338 17.868 1.00 85.12 98 GLU A CA 1
ATOM 822 C C . GLU A 1 98 ? -20.399 3.443 17.582 1.00 85.12 98 GLU A C 1
ATOM 824 O O . GLU A 1 98 ? -20.301 3.901 16.445 1.00 85.12 98 GLU A O 1
ATOM 829 N N . GLU A 1 99 ? -19.573 3.820 18.564 1.00 84.31 99 GLU A N 1
ATOM 830 C CA . GLU A 1 99 ? -18.487 4.791 18.365 1.00 84.31 99 GLU A CA 1
ATOM 831 C C . GLU A 1 99 ? -17.464 4.300 17.326 1.00 84.31 99 GLU A C 1
ATOM 833 O O . GLU A 1 99 ? -17.105 5.050 16.423 1.00 84.31 99 GLU A O 1
ATOM 838 N N . LEU A 1 100 ? -17.052 3.030 17.382 1.00 84.44 100 LEU A N 1
ATOM 839 C CA . LEU A 1 100 ? -16.125 2.421 16.414 1.00 84.44 100 LEU A CA 1
ATOM 840 C C . LEU A 1 100 ? -16.687 2.383 14.984 1.00 84.44 100 LEU A C 1
ATOM 842 O O . LEU A 1 100 ? -15.931 2.503 14.016 1.00 84.44 100 LEU A O 1
ATOM 846 N N . VAL A 1 101 ? -18.002 2.201 14.840 1.00 85.12 101 VAL A N 1
ATOM 847 C CA . VAL A 1 101 ? -18.698 2.262 13.547 1.00 85.12 101 VAL A CA 1
ATOM 848 C C . VAL A 1 101 ? -18.758 3.704 13.044 1.00 85.12 101 VAL A C 1
ATOM 850 O O . VAL A 1 101 ? -18.457 3.945 11.8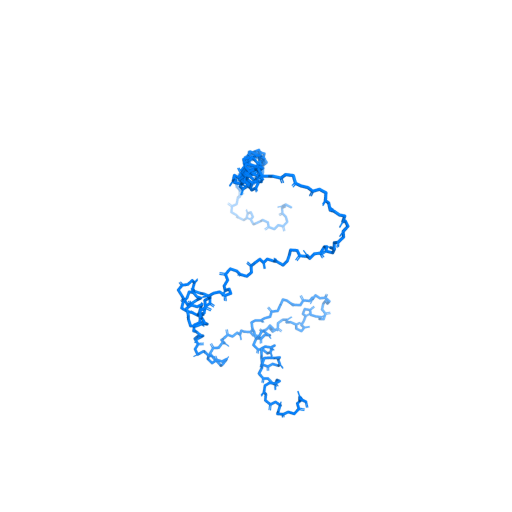78 1.00 85.12 101 VAL A O 1
ATOM 853 N N . ILE A 1 102 ? -19.098 4.663 13.913 1.00 84.06 102 ILE A N 1
ATOM 854 C CA . ILE A 1 102 ? -19.184 6.092 13.568 1.00 84.06 102 ILE A CA 1
ATOM 855 C C . ILE A 1 102 ? -17.810 6.654 13.186 1.00 84.06 102 ILE A C 1
ATOM 857 O O . ILE A 1 102 ? -17.700 7.394 12.211 1.00 84.06 102 ILE A O 1
ATOM 861 N N . GLU A 1 103 ? -16.756 6.285 13.914 1.00 85.62 103 GLU A N 1
ATOM 862 C CA . GLU A 1 103 ? -15.375 6.671 13.602 1.00 85.62 103 GLU A CA 1
ATOM 863 C C . GLU A 1 103 ? -14.812 5.939 12.369 1.00 85.62 103 GLU A C 1
ATOM 865 O O . GLU A 1 103 ? -13.737 6.287 11.883 1.00 85.62 103 GLU A O 1
ATOM 870 N N . GLY A 1 104 ? -15.540 4.957 11.821 1.00 82.38 104 GLY A N 1
ATOM 871 C CA . GLY A 1 104 ? -15.167 4.259 10.591 1.00 82.38 104 GLY A CA 1
ATOM 872 C C . GLY A 1 104 ? -14.069 3.211 10.771 1.00 82.38 104 GLY A C 1
ATOM 873 O O . GLY A 1 104 ? -13.489 2.758 9.786 1.00 82.38 104 GLY A O 1
ATOM 874 N N . PHE A 1 105 ? -13.784 2.796 12.008 1.00 81.06 105 PHE A N 1
ATOM 875 C CA . PHE A 1 105 ? -12.865 1.689 12.281 1.00 81.06 105 PHE A CA 1
ATOM 876 C C . PHE A 1 105 ? -13.501 0.332 11.973 1.00 81.06 105 PHE A C 1
ATOM 878 O O . PHE A 1 105 ? -12.809 -0.595 11.550 1.00 81.06 105 PHE A O 1
ATOM 885 N N . LEU A 1 106 ? -14.819 0.207 12.156 1.00 82.31 106 LEU A N 1
ATOM 886 C CA . LEU A 1 106 ? -15.557 -1.006 11.817 1.00 82.31 106 LEU A CA 1
ATOM 887 C C . LEU A 1 106 ? -16.081 -0.931 10.374 1.00 82.31 106 LEU A C 1
ATOM 889 O O . LEU A 1 106 ? -17.210 -0.515 10.117 1.00 82.31 106 LEU A O 1
ATOM 893 N N . ILE A 1 107 ? -15.249 -1.335 9.415 1.00 83.19 107 ILE A N 1
ATOM 894 C CA . ILE A 1 107 ? -15.609 -1.335 7.992 1.00 83.19 107 ILE A CA 1
ATOM 895 C C . ILE A 1 107 ? -16.243 -2.678 7.631 1.00 83.19 107 ILE A C 1
ATOM 897 O O . ILE A 1 107 ? -15.644 -3.736 7.833 1.00 83.19 107 ILE A O 1
ATOM 901 N N . LYS A 1 108 ? -17.449 -2.645 7.051 1.00 81.38 108 LYS A N 1
ATOM 902 C CA . LYS A 1 108 ? -18.062 -3.842 6.467 1.00 81.38 108 LYS A CA 1
ATOM 903 C C . LYS A 1 108 ? -17.249 -4.256 5.233 1.00 81.38 108 LYS A C 1
ATOM 905 O O . LYS A 1 108 ? -17.165 -3.460 4.295 1.00 81.38 108 LYS A O 1
ATOM 910 N N . PRO A 1 109 ? -16.662 -5.465 5.198 1.00 80.44 109 PRO A N 1
ATOM 911 C CA . PRO A 1 109 ? -15.880 -5.888 4.049 1.00 80.44 109 PRO A CA 1
ATOM 912 C C . PRO A 1 109 ? -16.785 -6.014 2.820 1.00 80.44 109 PRO A C 1
ATOM 914 O O . PRO A 1 109 ? -17.912 -6.512 2.903 1.00 80.44 109 PRO A O 1
ATOM 917 N N . MET A 1 110 ? -16.291 -5.557 1.671 1.00 82.00 110 MET A N 1
ATOM 918 C CA . MET A 1 110 ? -16.924 -5.860 0.393 1.00 82.00 110 MET A CA 1
ATOM 919 C C . MET A 1 110 ? -16.667 -7.329 0.059 1.00 82.00 110 MET A C 1
ATOM 921 O O . MET A 1 110 ? -15.528 -7.793 0.102 1.00 82.00 110 MET A O 1
ATOM 925 N N . ASN A 1 111 ? -17.727 -8.057 -0.285 1.00 78.75 111 ASN A N 1
ATOM 926 C CA . ASN A 1 111 ? -17.628 -9.457 -0.683 1.00 78.75 111 ASN A CA 1
ATOM 927 C C . ASN A 1 111 ? -17.113 -9.541 -2.124 1.00 78.75 111 ASN A C 1
ATOM 929 O O . ASN A 1 111 ? -17.903 -9.617 -3.060 1.00 78.75 111 ASN A O 1
ATOM 933 N N . VAL A 1 112 ? -15.792 -9.501 -2.287 1.00 83.75 112 VAL A N 1
ATOM 934 C CA . VAL A 1 112 ? -15.109 -9.653 -3.579 1.00 83.75 112 VAL A CA 1
ATOM 935 C C . VAL A 1 112 ? -14.544 -11.064 -3.681 1.00 83.75 112 VAL A C 1
ATOM 937 O O . VAL A 1 112 ? -13.941 -11.571 -2.731 1.00 83.75 112 VAL A O 1
ATOM 940 N N . LYS A 1 113 ? -14.735 -11.717 -4.830 1.00 85.56 113 LYS A N 1
ATOM 941 C CA . LYS A 1 113 ? -14.151 -13.042 -5.072 1.00 85.56 113 LYS A CA 1
ATOM 942 C C . LYS A 1 113 ? -12.712 -12.889 -5.556 1.00 85.56 113 LYS A C 1
ATOM 944 O O . LYS A 1 113 ? -12.421 -12.066 -6.413 1.00 85.56 113 LYS A O 1
ATOM 949 N N . LEU A 1 114 ? -11.810 -13.761 -5.108 1.00 80.81 114 LEU A N 1
ATOM 950 C CA . LEU A 1 114 ? -10.417 -13.777 -5.590 1.00 80.81 114 LEU A CA 1
ATOM 951 C C . LEU A 1 114 ? -10.280 -14.059 -7.091 1.00 80.81 114 LEU A C 1
ATOM 953 O O . LEU A 1 114 ? -9.265 -13.714 -7.689 1.00 80.81 114 LEU A O 1
ATOM 957 N N . SER A 1 115 ? -11.294 -14.667 -7.708 1.00 81.94 115 SER A N 1
ATOM 958 C CA . SER A 1 115 ? -11.365 -14.856 -9.159 1.00 81.94 115 SER A CA 1
ATOM 959 C C . SER A 1 115 ? -11.540 -13.546 -9.932 1.00 81.94 115 SER A C 1
ATOM 961 O O . SER A 1 115 ? -11.150 -13.482 -11.090 1.00 81.94 115 SER A O 1
ATOM 963 N N . GLU A 1 116 ? -12.114 -12.511 -9.312 1.00 86.31 116 GLU A N 1
ATOM 964 C CA . GLU A 1 116 ? -12.288 -11.178 -9.915 1.00 86.31 116 GLU A CA 1
ATOM 965 C C . GLU A 1 116 ? -11.001 -10.345 -9.846 1.00 86.31 116 GLU A C 1
ATOM 967 O O . GLU A 1 116 ? -10.892 -9.302 -10.486 1.00 86.31 116 GLU A O 1
ATOM 972 N N . TYR A 1 117 ? -10.000 -10.814 -9.097 1.00 85.12 117 TYR A N 1
ATOM 973 C CA . TYR A 1 117 ? -8.696 -10.178 -9.028 1.00 85.12 117 TYR A CA 1
ATOM 974 C C . TYR A 1 117 ? -7.871 -10.518 -10.275 1.00 85.12 117 TYR A C 1
ATOM 976 O O . TYR A 1 117 ? -7.239 -11.579 -10.369 1.00 85.12 117 TYR A O 1
ATOM 984 N N . ILE A 1 118 ? -7.912 -9.606 -11.248 1.00 82.25 118 ILE A N 1
ATOM 985 C CA . ILE A 1 118 ? -7.137 -9.679 -12.486 1.00 82.25 118 ILE A CA 1
ATOM 986 C C . ILE A 1 118 ? -5.718 -9.203 -12.185 1.00 82.25 118 ILE A C 1
ATOM 988 O O . ILE A 1 118 ? -5.501 -8.038 -11.864 1.00 82.25 118 ILE A O 1
ATOM 992 N N . GLY A 1 119 ? -4.753 -10.110 -12.301 1.00 80.44 119 GLY A N 1
ATOM 993 C CA . GLY A 1 119 ? -3.333 -9.806 -12.199 1.00 80.44 119 GLY A CA 1
ATOM 994 C C . GLY A 1 119 ? -2.558 -10.583 -13.250 1.00 80.44 119 GLY A C 1
ATOM 995 O O . GLY A 1 119 ? -2.794 -11.777 -13.431 1.00 80.44 119 GLY A O 1
ATOM 996 N N . GLU A 1 120 ? -1.660 -9.897 -13.950 1.00 82.81 120 GLU A N 1
ATOM 997 C CA . GLU A 1 120 ? -0.773 -10.516 -14.933 1.00 82.81 120 GLU A CA 1
ATOM 998 C C . GLU A 1 120 ? 0.398 -11.226 -14.248 1.00 82.81 120 GLU A C 1
ATOM 1000 O O . GLU A 1 120 ? 0.865 -10.807 -13.183 1.00 82.81 120 GLU A O 1
ATOM 1005 N N . TYR A 1 121 ? 0.871 -12.298 -14.886 1.00 80.81 121 TYR A N 1
ATOM 1006 C CA . TYR A 1 121 ? 2.045 -13.044 -14.452 1.00 80.81 121 TYR A CA 1
ATOM 1007 C C . TYR A 1 121 ? 3.331 -12.348 -14.901 1.00 80.81 121 TYR A C 1
ATOM 1009 O O . TYR A 1 121 ? 3.424 -11.839 -16.017 1.00 80.81 121 TYR A O 1
ATOM 1017 N N . SER A 1 122 ? 4.367 -12.386 -14.060 1.00 82.62 122 SER A N 1
ATOM 1018 C CA . SER A 1 122 ? 5.707 -11.955 -14.472 1.00 82.62 122 SER A CA 1
ATOM 1019 C C . SER A 1 122 ? 6.354 -13.011 -15.374 1.00 82.62 122 SER A C 1
ATOM 1021 O O . SER A 1 122 ? 7.051 -13.913 -14.909 1.00 82.62 122 SER A O 1
ATOM 1023 N N . TYR A 1 123 ? 6.130 -12.900 -16.685 1.00 80.50 123 TYR A N 1
ATOM 1024 C CA . TYR A 1 123 ? 6.707 -13.814 -17.681 1.00 80.50 123 TYR A CA 1
ATOM 1025 C C . TYR A 1 123 ? 8.238 -13.714 -17.770 1.00 80.50 123 TYR A C 1
ATOM 1027 O O . TYR A 1 123 ? 8.908 -14.704 -18.045 1.00 80.50 123 TYR A O 1
ATOM 1035 N N . LEU A 1 124 ? 8.800 -12.535 -17.479 1.00 81.06 124 LEU A N 1
ATOM 1036 C CA . LEU A 1 124 ? 10.249 -12.293 -17.451 1.00 81.06 124 LEU A CA 1
ATOM 1037 C C . LEU A 1 124 ? 10.897 -12.673 -16.111 1.00 81.06 124 LEU A C 1
ATOM 1039 O O . LEU A 1 124 ? 12.113 -12.562 -15.947 1.00 81.06 124 LEU A O 1
ATOM 1043 N N . GLY A 1 125 ? 10.106 -13.117 -15.132 1.00 79.88 125 GLY A N 1
ATOM 1044 C CA . GLY A 1 125 ? 10.607 -13.411 -13.794 1.00 79.88 125 GLY A CA 1
ATOM 1045 C C . GLY A 1 125 ? 11.625 -14.553 -13.759 1.00 79.88 125 GLY A C 1
ATOM 1046 O O . GLY A 1 125 ? 12.521 -14.554 -12.920 1.00 79.88 125 GLY A O 1
ATOM 1047 N N . THR A 1 126 ? 11.521 -15.528 -14.661 1.00 77.25 126 THR A N 1
ATOM 1048 C CA . THR A 1 126 ? 12.467 -16.655 -14.743 1.00 77.25 126 THR A CA 1
ATOM 1049 C C . THR A 1 126 ? 13.790 -16.242 -15.380 1.00 77.25 126 THR A C 1
ATOM 1051 O O . THR A 1 126 ? 14.848 -16.587 -14.861 1.00 77.25 126 THR A O 1
ATOM 1054 N N . THR A 1 127 ? 13.743 -15.448 -16.449 1.00 80.56 127 THR A N 1
ATOM 1055 C CA . THR A 1 127 ? 14.935 -14.940 -17.141 1.00 80.56 127 THR A CA 1
ATOM 1056 C C . THR A 1 127 ? 15.711 -13.937 -16.290 1.00 80.56 127 THR A C 1
ATOM 1058 O O . THR A 1 127 ? 16.936 -13.955 -16.290 1.00 80.56 127 THR A O 1
ATOM 1061 N N . LEU A 1 128 ? 15.017 -13.098 -15.512 1.00 82.31 128 LEU A N 1
ATOM 1062 C CA . LEU A 1 128 ? 15.664 -12.158 -14.591 1.00 82.31 128 LEU A CA 1
ATOM 1063 C C . LEU A 1 128 ? 16.404 -12.890 -13.465 1.00 82.31 128 LEU A C 1
ATOM 1065 O O . LEU A 1 128 ? 17.554 -12.563 -13.184 1.00 82.31 128 LEU A O 1
ATOM 1069 N N . ARG A 1 129 ? 15.807 -13.953 -12.906 1.00 81.50 129 ARG A N 1
ATOM 1070 C CA . ARG A 1 129 ? 16.473 -14.794 -11.895 1.00 81.50 129 ARG A CA 1
ATOM 1071 C C . ARG A 1 129 ? 17.720 -15.496 -12.432 1.00 81.50 129 ARG A C 1
ATOM 1073 O O . ARG A 1 129 ? 18.686 -15.640 -11.694 1.00 81.50 129 ARG A O 1
ATOM 1080 N N . GLN A 1 130 ? 17.721 -15.907 -13.702 1.00 83.50 130 GLN A N 1
ATOM 1081 C CA . GLN A 1 130 ? 18.912 -16.471 -14.358 1.00 83.50 130 GLN A CA 1
ATOM 1082 C C . GLN A 1 130 ? 20.041 -15.445 -14.517 1.00 83.50 130 GLN A C 1
ATOM 1084 O O . GLN A 1 130 ? 21.205 -15.826 -14.547 1.00 83.50 130 GLN A O 1
ATOM 1089 N N . ALA A 1 131 ? 19.701 -14.159 -14.593 1.00 85.62 131 ALA A N 1
ATOM 1090 C CA . ALA A 1 131 ? 20.650 -13.053 -14.630 1.00 85.62 131 ALA A CA 1
ATOM 1091 C C . ALA A 1 131 ? 21.028 -12.530 -13.227 1.00 85.62 131 ALA A C 1
ATOM 1093 O O . ALA A 1 131 ? 21.566 -11.432 -13.128 1.00 85.62 131 ALA A O 1
ATOM 1094 N N . GLU A 1 132 ? 20.723 -13.278 -12.155 1.00 79.12 132 GLU A N 1
ATOM 1095 C CA . GLU A 1 132 ? 20.932 -12.893 -10.744 1.00 79.12 132 GLU A CA 1
ATOM 1096 C C . GLU A 1 132 ? 20.193 -11.609 -10.315 1.00 79.12 132 GLU A C 1
ATOM 1098 O O . GLU A 1 132 ? 20.516 -10.991 -9.301 1.00 79.12 132 GLU A O 1
ATOM 1103 N N . ILE A 1 133 ? 19.157 -11.216 -11.060 1.00 81.31 133 ILE A N 1
ATOM 1104 C CA . ILE A 1 133 ? 18.320 -10.056 -10.753 1.00 81.31 133 ILE A CA 1
ATOM 1105 C C . ILE A 1 133 ? 17.007 -10.557 -10.158 1.00 81.31 133 ILE A C 1
ATOM 1107 O O . ILE A 1 133 ? 16.273 -11.324 -10.786 1.00 81.31 133 ILE A O 1
ATOM 1111 N N . GLU A 1 134 ? 16.681 -10.112 -8.944 1.00 78.75 134 GLU A N 1
ATOM 1112 C CA . GLU A 1 134 ? 15.406 -10.457 -8.322 1.00 78.75 134 GLU A CA 1
ATOM 1113 C C . GLU A 1 134 ? 14.261 -9.734 -9.052 1.00 78.75 134 GLU A C 1
ATOM 1115 O O . GLU A 1 134 ? 14.237 -8.500 -9.106 1.00 78.75 134 GLU A O 1
ATOM 1120 N N . PRO A 1 135 ? 13.326 -10.473 -9.677 1.00 78.50 135 PRO A N 1
ATOM 1121 C CA . PRO A 1 135 ? 12.251 -9.854 -10.423 1.00 78.50 135 PRO A CA 1
ATOM 1122 C C . PRO A 1 135 ? 11.280 -9.179 -9.464 1.00 78.50 135 PRO A C 1
ATOM 1124 O O . PRO A 1 135 ? 10.964 -9.700 -8.395 1.00 78.50 135 PRO A O 1
ATOM 1127 N N . MET A 1 136 ? 10.753 -8.038 -9.893 1.00 80.31 136 MET A N 1
ATOM 1128 C CA . MET A 1 136 ? 9.699 -7.356 -9.158 1.00 80.31 136 MET A CA 1
ATOM 1129 C C . MET A 1 136 ? 8.476 -8.275 -8.977 1.00 80.31 136 MET A C 1
ATOM 1131 O O . MET A 1 136 ? 8.083 -8.959 -9.932 1.00 80.31 136 MET A O 1
ATOM 1135 N N . PRO A 1 137 ? 7.875 -8.303 -7.774 1.00 82.25 137 PRO A N 1
ATOM 1136 C CA . PRO A 1 137 ? 6.717 -9.139 -7.506 1.00 82.25 137 PRO A CA 1
ATOM 1137 C C . PRO A 1 137 ? 5.534 -8.693 -8.362 1.00 82.25 137 PRO A C 1
ATOM 1139 O O . PRO A 1 137 ? 5.264 -7.500 -8.520 1.00 82.25 137 PRO A O 1
ATOM 1142 N N . SER A 1 138 ? 4.828 -9.672 -8.915 1.00 85.94 138 SER A N 1
ATOM 1143 C CA . SER A 1 138 ? 3.653 -9.454 -9.747 1.00 85.94 138 SER A CA 1
ATOM 1144 C C . SER A 1 138 ? 2.369 -9.477 -8.931 1.00 85.94 138 SER A C 1
ATOM 1146 O O . SER A 1 138 ? 2.291 -10.025 -7.829 1.00 85.94 138 SER A O 1
ATOM 1148 N N . LEU A 1 139 ? 1.312 -8.921 -9.514 1.00 85.31 139 LEU A N 1
ATOM 1149 C CA . LEU A 1 139 ? -0.006 -8.924 -8.898 1.00 85.31 139 LEU A CA 1
ATOM 1150 C C . LEU A 1 139 ? -0.546 -10.360 -8.729 1.00 85.31 139 LEU A C 1
ATOM 1152 O O . LEU A 1 139 ? -1.209 -10.667 -7.741 1.00 85.31 139 LEU A O 1
ATOM 1156 N N . SER A 1 140 ? -0.192 -11.282 -9.631 1.00 85.44 140 SER A N 1
ATOM 1157 C CA . SER A 1 140 ? -0.519 -12.703 -9.467 1.00 85.44 140 SER A CA 1
ATOM 1158 C C . SER A 1 140 ? 0.153 -13.351 -8.253 1.00 85.44 140 SER A C 1
ATOM 1160 O O . SER A 1 140 ? -0.464 -14.215 -7.623 1.00 85.44 140 SER A O 1
ATOM 1162 N N . ASP A 1 141 ? 1.361 -12.912 -7.880 1.00 87.69 141 ASP A N 1
ATOM 1163 C CA . ASP A 1 141 ? 2.070 -13.444 -6.708 1.00 87.69 141 ASP A CA 1
ATOM 1164 C C . ASP A 1 141 ? 1.320 -13.091 -5.418 1.00 87.69 141 ASP A C 1
ATOM 1166 O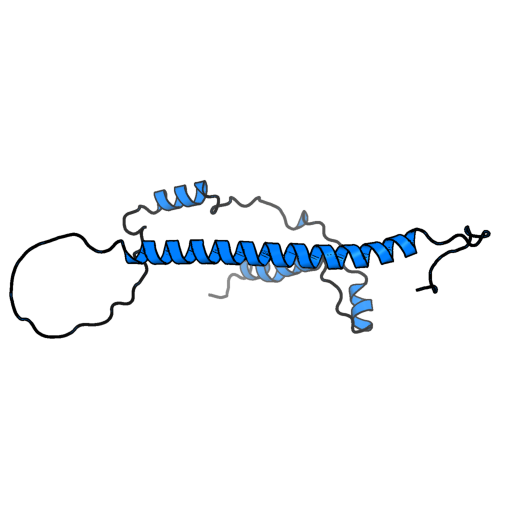 O . ASP A 1 141 ? 1.177 -13.925 -4.526 1.00 87.69 141 ASP A O 1
ATOM 1170 N N . VAL A 1 142 ? 0.736 -11.889 -5.351 1.00 88.81 142 VAL A N 1
ATOM 1171 C CA . VAL A 1 142 ? -0.119 -11.463 -4.230 1.00 88.81 142 VAL A CA 1
ATOM 1172 C C . VAL A 1 142 ? -1.338 -12.378 -4.094 1.00 88.81 142 VAL A C 1
ATOM 1174 O O . VAL A 1 142 ? -1.643 -12.843 -2.995 1.00 88.81 142 VAL A O 1
ATOM 1177 N N . ARG A 1 143 ? -2.008 -12.706 -5.207 1.00 88.62 143 ARG A N 1
ATOM 1178 C CA . ARG A 1 143 ? -3.152 -13.636 -5.203 1.00 88.62 143 ARG A CA 1
ATOM 1179 C C . ARG A 1 143 ? -2.750 -15.018 -4.689 1.00 88.62 143 ARG A C 1
ATOM 1181 O O . ARG A 1 143 ? -3.486 -15.620 -3.909 1.00 88.62 143 ARG A O 1
ATOM 1188 N N . GLN A 1 144 ? -1.592 -15.513 -5.119 1.00 87.75 144 GLN A N 1
ATOM 1189 C CA . GLN A 1 144 ? -1.077 -16.810 -4.695 1.00 87.75 144 GLN A CA 1
ATOM 1190 C C . GLN A 1 144 ? -0.722 -16.823 -3.203 1.00 87.75 144 GLN A C 1
ATOM 1192 O O . GLN A 1 144 ? -1.093 -17.764 -2.508 1.00 87.75 144 GLN A O 1
ATOM 1197 N N . LEU A 1 145 ? -0.082 -15.772 -2.688 1.00 89.31 145 LEU A N 1
ATOM 1198 C CA . LEU A 1 145 ? 0.230 -15.645 -1.262 1.00 89.31 145 LEU A CA 1
ATOM 1199 C C . LEU A 1 145 ? -1.034 -15.599 -0.399 1.00 89.31 145 LEU A C 1
ATOM 1201 O O . LEU A 1 145 ? -1.107 -16.290 0.615 1.00 89.31 145 LEU A O 1
ATOM 1205 N N . ILE A 1 146 ? -2.053 -14.841 -0.813 1.00 89.25 146 ILE A N 1
ATOM 1206 C CA . ILE A 1 146 ? -3.338 -14.795 -0.103 1.00 89.25 146 ILE A CA 1
ATOM 1207 C C . ILE A 1 146 ? -4.001 -16.176 -0.103 1.00 89.25 146 ILE A C 1
ATOM 1209 O O . ILE A 1 146 ? -4.525 -16.604 0.923 1.00 89.25 146 ILE A O 1
ATOM 1213 N N . ALA A 1 147 ? -3.952 -16.905 -1.218 1.00 87.94 147 ALA A N 1
ATOM 1214 C CA . ALA A 1 147 ? -4.489 -18.259 -1.271 1.00 87.94 147 ALA A CA 1
ATOM 1215 C C . ALA A 1 147 ? -3.727 -19.220 -0.341 1.00 87.94 147 ALA A C 1
ATOM 1217 O O . ALA A 1 147 ? -4.353 -19.939 0.435 1.00 87.94 147 ALA A O 1
ATOM 1218 N N . LEU A 1 148 ? -2.392 -19.195 -0.374 1.00 87.62 148 LEU A N 1
ATOM 1219 C CA . LEU A 1 148 ? -1.536 -20.095 0.404 1.00 87.62 148 LEU A CA 1
ATOM 1220 C C . LEU A 1 148 ? -1.566 -19.822 1.910 1.00 87.62 148 LEU A C 1
ATOM 1222 O O . LEU A 1 148 ? -1.553 -20.768 2.688 1.00 87.62 148 LEU A O 1
ATOM 1226 N N . TYR A 1 149 ? -1.589 -18.556 2.328 1.00 87.88 149 TYR A N 1
ATOM 1227 C CA . TYR A 1 149 ? -1.495 -18.183 3.744 1.00 87.88 149 TYR A CA 1
ATOM 1228 C C . TYR A 1 149 ? -2.822 -17.737 4.353 1.00 87.88 149 TYR A C 1
ATOM 1230 O O . TYR A 1 149 ? -3.019 -17.869 5.556 1.00 87.88 149 TYR A O 1
ATOM 1238 N N . GLY A 1 150 ? -3.725 -17.184 3.548 1.00 84.31 150 GLY A N 1
ATOM 1239 C CA . GLY A 1 150 ? -5.014 -16.687 4.020 1.00 84.31 150 GLY A CA 1
ATOM 1240 C C . GLY A 1 150 ? -6.119 -17.732 3.952 1.00 84.31 150 GLY A C 1
ATOM 1241 O O . GLY A 1 150 ? -6.933 -17.798 4.861 1.00 84.31 150 GLY A O 1
ATOM 1242 N N . ILE A 1 151 ? -6.165 -18.541 2.888 1.00 85.81 151 ILE A N 1
ATOM 1243 C CA . ILE A 1 151 ? -7.303 -19.439 2.623 1.00 85.81 151 ILE A CA 1
ATOM 1244 C C . ILE A 1 151 ? -6.974 -20.880 2.976 1.00 85.81 151 ILE A C 1
ATOM 1246 O O . ILE A 1 151 ? -7.759 -21.538 3.650 1.00 85.81 151 ILE A O 1
ATOM 1250 N N . LEU A 1 152 ? -5.825 -21.378 2.521 1.00 83.94 152 LEU A N 1
ATOM 1251 C CA . LEU A 1 152 ? -5.447 -22.774 2.715 1.00 83.94 152 LEU A CA 1
ATOM 1252 C C . LEU A 1 152 ? -5.397 -23.174 4.204 1.00 83.94 152 LEU A C 1
ATOM 1254 O O . LEU A 1 152 ? -5.983 -24.203 4.537 1.00 83.94 152 LEU A O 1
ATOM 1258 N N . PRO A 1 153 ? -4.847 -22.356 5.127 1.00 84.62 153 PRO A N 1
ATOM 1259 C CA . PRO A 1 153 ? -4.830 -22.699 6.550 1.00 84.62 153 PRO A CA 1
ATOM 1260 C C . PRO A 1 153 ? -6.216 -22.669 7.210 1.00 84.62 153 PRO A C 1
ATOM 1262 O O . PRO A 1 153 ? -6.390 -23.242 8.277 1.00 84.62 153 PRO A O 1
ATOM 1265 N N . LEU A 1 154 ? -7.213 -22.021 6.593 1.00 80.62 154 LEU A N 1
ATOM 1266 C CA . LEU A 1 154 ? -8.600 -22.036 7.075 1.00 80.62 154 LEU A CA 1
ATOM 1267 C C . LEU A 1 154 ? -9.351 -23.310 6.661 1.00 80.62 154 LEU A C 1
ATOM 1269 O O . LEU A 1 154 ? -10.402 -23.604 7.226 1.00 80.62 154 LEU A O 1
ATOM 1273 N N .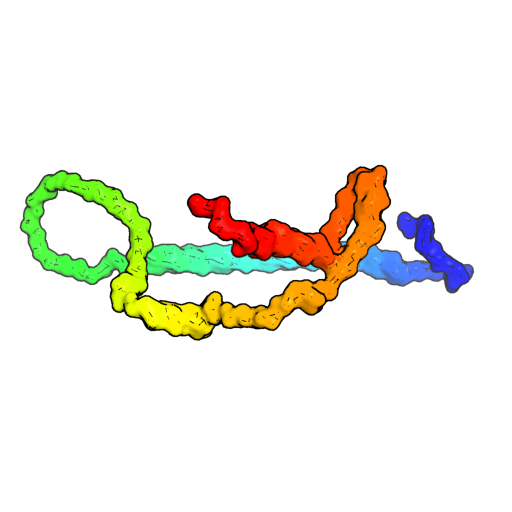 GLY A 1 155 ? -8.846 -24.036 5.657 1.00 72.88 155 GLY A N 1
ATOM 1274 C CA . GLY A 1 155 ? -9.442 -25.276 5.158 1.00 72.88 155 GLY A CA 1
ATOM 1275 C C . GLY A 1 155 ? -8.974 -26.536 5.890 1.00 72.88 155 GLY A C 1
ATOM 1276 O O . GLY A 1 155 ? -9.661 -27.556 5.839 1.00 72.88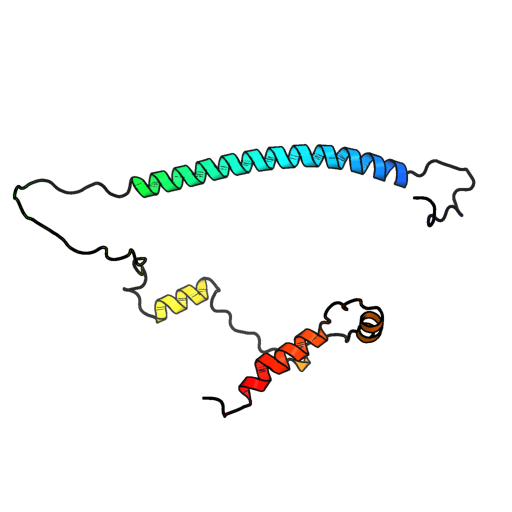 155 GLY A O 1
ATOM 1277 N N . GLU A 1 156 ? -7.837 -26.489 6.587 1.00 72.00 156 GLU A N 1
ATOM 1278 C CA . GLU A 1 156 ? -7.382 -27.606 7.414 1.00 72.00 156 GLU A CA 1
ATOM 1279 C C . GLU A 1 156 ? -8.063 -27.565 8.787 1.00 72.00 156 GLU A C 1
ATOM 1281 O O . GLU A 1 156 ? -7.726 -26.777 9.665 1.00 72.00 156 GLU A O 1
ATOM 1286 N N . HIS A 1 157 ? -9.025 -28.461 8.997 1.00 60.53 157 HIS A N 1
ATOM 1287 C CA . HIS A 1 157 ? -9.772 -28.603 10.250 1.00 60.53 157 HIS A CA 1
ATOM 1288 C C . HIS A 1 157 ? -8.951 -29.142 11.449 1.00 60.53 157 HIS A C 1
ATOM 1290 O O . HIS A 1 157 ? -9.543 -29.528 12.456 1.00 60.53 157 HIS A O 1
ATOM 1296 N N . THR A 1 158 ? -7.618 -29.222 11.380 1.00 55.50 158 THR A N 1
ATOM 1297 C CA . THR A 1 158 ? -6.834 -30.083 12.289 1.00 55.50 158 THR A CA 1
ATOM 1298 C C . THR A 1 158 ? -5.494 -29.510 12.754 1.00 55.50 158 THR A C 1
ATOM 1300 O O . THR A 1 158 ? -4.504 -30.237 12.790 1.00 55.50 158 THR A O 1
ATOM 1303 N N . VAL A 1 159 ? -5.442 -28.244 13.172 1.00 52.12 159 VAL A N 1
ATOM 1304 C CA . VAL A 1 159 ? -4.347 -27.780 14.046 1.00 52.12 159 VAL A CA 1
ATOM 1305 C C . VAL A 1 159 ? -4.907 -26.904 15.173 1.00 52.12 159 VAL A C 1
ATOM 1307 O O . VAL A 1 159 ? -4.748 -25.685 15.181 1.00 52.12 159 VAL A O 1
ATOM 1310 N N . PHE A 1 160 ? -5.599 -27.549 16.113 1.00 42.00 160 PHE A N 1
ATOM 1311 C CA . PHE A 1 160 ? -5.791 -27.071 17.485 1.00 42.00 160 PHE A CA 1
ATOM 1312 C C . PHE A 1 160 ? -5.174 -28.088 18.441 1.00 42.00 160 PHE A C 1
ATOM 1314 O O . PHE A 1 160 ? -5.362 -29.301 18.187 1.00 42.00 160 PHE A O 1
#

Foldseek 3Di:
DPPDDDCVPVPVPDDDPVVVVVVVVVVVVVVVVVVVVVVVVVVVVVVVVVVVVVVVVVVPPDDDDDDDDDDDDDDDDDDPPPDPPPPCPPDDPVVVVVVCVVVPVDDDDDPDDLVPQDWDDPPCQVVCVVVVHHDDDTSVVVSVCCCVPVPVVVPDPDDD

InterPro domains:
  IPR052267 Nexin-Dynein Regulatory Complex Component [PTHR14690] (1-159)

Secondary structure (DSSP, 8-state):
--TT---TT-TT----HHHHHHHHHHHHHHHHHHHHHHHHHHHHHHHHHHHHHHHHHHHHS-------------------------TTTTS-HHHHHHHHHHTT-SPPPP---GGG------TTHHHHHHTTPPPPPPHHHHHHHIIIIIIHHHH-----